Protein AF-A0A3N2RGH6-F1 (afdb_monomer)

Solvent-accessible surface area (backbone atoms only — not comparable to full-atom values): 6786 Å² total; per-residue (Å²): 109,69,54,63,48,15,45,55,36,43,48,50,52,52,48,44,52,53,51,33,76,73,41,100,57,93,56,58,49,67,70,57,70,97,76,68,89,64,55,53,65,46,66,46,46,57,82,50,58,70,82,48,48,88,82,37,53,67,92,71,44,61,46,57,47,46,60,46,34,40,31,31,51,35,53,52,60,85,69,50,74,49,99,62,62,47,52,23,62,60,55,49,53,60,34,46,79,71,74,44,80,67,77,43,75,49,71,38,30,40,31,38,73,69,76,135

Secondary structure (DSSP, 8-state):
-HHHHHHHHHHHHHHHHHHHHT-SS---EESS-S---SSSPEE--TT-STT--TTPPTTT-EE-TTEEEEE-SSB-TT-PBPSS---HHHHHHHHHTTT---SEE-SSEEEEE---

Organism: NCBI:txid51288

Foldseek 3Di:
DLQVLLVVLVVVQVVQVVVCVVDPDDGKHWQDDPDDPGSDFAWPDAPDQSQQDNDDDGPPDTHHSQKIKIFWAAADSVGDGDPDTDFQVVVQVVCVVVVRHFPDGDGGMTIDGRDD

Sequence (116 aa):
RQRQVGIRDGYFGKEVQRRGEESDGWFFDIWHPPQVDEAECWPVAPGEQWHGFNDADADHMFLDPVKVTILTPGMDEQGNMSEEGIPAALVAKFLDERGIVVEKTGPYNLLFLFSI

Radius of gyration: 14.55 Å; Cα contacts (8 Å, |Δi|>4): 194; chains: 1; bounding box: 39×27×39 Å

Nearest PDB structures (foldseek):
  5fkz-assembly1_E  TM=9.485E-01  e=1.268E-17  Escherichia coli K-12
  3n75-assembly1_A  TM=9.711E-01  e=1.037E-14  Escherichia coli K-12
  5fkx-assembly1_A  TM=9.464E-01  e=1.852E-14  Escherichia coli K-12
  6y3x-assembly1_A  TM=9.258E-01  e=4.170E-12  Francisella tularensis subsp. novicida
  2vyc-assembly1_A  TM=7.350E-01  e=6.929E-09  Escherichia coli BL21(DE3)

InterPro domains:
  IPR000310 Orn/Lys/Arg decarboxylase, major domain [PF01276] (14-116)
  IPR011193 Ornithine/lysine/arginine decarboxylase [PTHR45229] (24-116)
  IPR015422 Pyridoxal phosphate-dependent transferase, small domain [G3DSA:3.90.1150.10] (8-116)
  IPR015424 Pyridoxal phosphate-dependent transferase [SSF53383] (23-116)

Mean predicted aligned error: 5.69 Å

Structure (mmCIF, N/CA/C/O backbone):
data_AF-A0A3N2RGH6-F1
#
_entry.id   AF-A0A3N2RGH6-F1
#
loop_
_atom_site.group_PDB
_atom_site.id
_atom_site.type_symbol
_atom_site.label_atom_id
_atom_site.label_alt_id
_atom_site.label_comp_id
_atom_site.label_asym_id
_atom_site.label_entity_id
_atom_site.label_seq_id
_atom_site.pdbx_PDB_ins_code
_atom_site.Cartn_x
_atom_site.Cartn_y
_atom_site.Cartn_z
_atom_site.occupancy
_atom_site.B_iso_or_equiv
_atom_site.auth_seq_id
_atom_site.auth_comp_id
_atom_site.auth_asym_id
_atom_site.auth_atom_id
_atom_site.pdbx_PDB_model_num
ATOM 1 N N . ARG A 1 1 ? 10.051 0.546 -22.961 1.00 52.16 1 ARG A N 1
ATOM 2 C CA . ARG A 1 1 ? 8.777 -0.186 -22.754 1.00 52.16 1 ARG A CA 1
ATOM 3 C C . ARG A 1 1 ? 8.373 -0.162 -21.285 1.00 52.16 1 ARG A C 1
ATOM 5 O O . ARG A 1 1 ? 7.357 0.452 -21.020 1.00 52.16 1 ARG A O 1
ATOM 12 N N . GLN A 1 2 ? 9.197 -0.650 -20.347 1.00 49.50 2 GLN A N 1
ATOM 13 C CA . GLN A 1 2 ? 8.986 -0.425 -18.899 1.00 49.50 2 GLN A CA 1
ATOM 14 C C . GLN A 1 2 ? 8.843 1.062 -18.528 1.00 49.50 2 GLN A C 1
ATOM 16 O O . GLN A 1 2 ? 7.915 1.413 -17.817 1.00 49.50 2 GLN A O 1
ATOM 21 N N . ARG A 1 3 ? 9.643 1.955 -19.137 1.00 52.25 3 ARG A N 1
ATOM 22 C CA . ARG A 1 3 ? 9.492 3.415 -18.957 1.00 52.25 3 ARG A CA 1
ATOM 23 C C . ARG A 1 3 ? 8.084 3.959 -19.242 1.00 52.25 3 ARG A C 1
ATOM 25 O O . ARG A 1 3 ? 7.684 4.917 -18.612 1.00 52.25 3 ARG A O 1
ATOM 32 N N . GLN A 1 4 ? 7.330 3.394 -20.191 1.00 56.25 4 GLN A N 1
ATOM 33 C CA . GLN A 1 4 ? 5.999 3.922 -20.533 1.00 56.25 4 GLN A CA 1
ATOM 34 C C . GLN A 1 4 ? 4.916 3.445 -19.556 1.00 56.25 4 GLN A C 1
ATOM 36 O O . GLN A 1 4 ? 3.948 4.166 -19.335 1.00 56.25 4 GLN A O 1
ATOM 41 N N . VAL A 1 5 ? 5.093 2.252 -18.981 1.00 56.81 5 VAL A N 1
ATOM 42 C CA . VAL A 1 5 ? 4.221 1.703 -17.934 1.00 56.81 5 VAL A CA 1
ATOM 43 C C . VAL A 1 5 ? 4.489 2.448 -16.628 1.00 56.81 5 VAL A C 1
ATOM 45 O O . VAL A 1 5 ? 3.585 3.102 -16.131 1.00 56.81 5 VAL A O 1
ATOM 48 N N . GLY A 1 6 ? 5.757 2.567 -16.216 1.00 58.19 6 GLY A N 1
ATOM 49 C CA . GLY A 1 6 ? 6.108 3.297 -14.995 1.00 58.19 6 GLY A CA 1
ATOM 50 C C . GLY A 1 6 ? 5.728 4.785 -15.006 1.00 58.19 6 GLY A C 1
ATOM 51 O O . GLY A 1 6 ? 5.450 5.346 -13.954 1.00 58.19 6 GLY A O 1
ATOM 52 N N . ILE A 1 7 ? 5.635 5.432 -16.178 1.00 60.34 7 ILE A N 1
ATOM 53 C CA . ILE A 1 7 ? 5.076 6.793 -16.275 1.00 60.34 7 ILE A CA 1
ATOM 54 C C . ILE A 1 7 ? 3.578 6.783 -15.934 1.00 60.34 7 ILE A C 1
ATOM 56 O O . ILE A 1 7 ? 3.129 7.632 -15.172 1.00 60.34 7 ILE A O 1
ATOM 60 N N . ARG A 1 8 ? 2.798 5.833 -16.473 1.00 62.38 8 ARG A N 1
ATOM 61 C CA . ARG A 1 8 ? 1.358 5.699 -16.172 1.00 62.38 8 ARG A CA 1
ATOM 62 C C . ARG A 1 8 ? 1.116 5.376 -14.700 1.00 62.38 8 ARG A C 1
ATOM 64 O O . ARG A 1 8 ? 0.158 5.889 -14.133 1.00 62.38 8 ARG A O 1
ATOM 71 N N . ASP A 1 9 ? 2.003 4.600 -14.098 1.00 66.81 9 ASP A N 1
ATOM 72 C CA . ASP A 1 9 ? 1.900 4.205 -12.695 1.00 66.81 9 ASP A CA 1
ATOM 73 C C . ASP A 1 9 ? 2.278 5.359 -11.765 1.00 66.81 9 ASP A C 1
ATOM 75 O O . ASP A 1 9 ? 1.564 5.625 -10.804 1.00 66.81 9 ASP A O 1
ATOM 79 N N . GLY A 1 10 ? 3.317 6.132 -12.103 1.00 71.12 10 GLY A N 1
ATOM 80 C CA . GLY A 1 10 ? 3.620 7.390 -11.416 1.00 71.12 10 GLY A CA 1
ATOM 81 C C . GLY A 1 10 ? 2.462 8.392 -11.502 1.00 71.12 10 GLY A C 1
ATOM 82 O O . GLY A 1 10 ? 2.148 9.064 -10.520 1.00 71.12 10 GLY A O 1
ATOM 83 N N . TYR A 1 11 ? 1.765 8.454 -12.644 1.00 77.56 11 TYR A N 1
ATOM 84 C CA . TYR A 1 11 ? 0.525 9.229 -12.765 1.00 77.56 11 TYR A CA 1
ATOM 85 C C . TYR A 1 11 ? -0.602 8.679 -11.887 1.00 77.56 11 TYR A C 1
ATOM 87 O O . TYR A 1 11 ? -1.300 9.471 -11.262 1.00 77.56 11 TYR A O 1
ATOM 95 N N . PHE A 1 12 ? -0.789 7.357 -11.825 1.00 84.12 12 PHE A N 1
ATOM 96 C CA . PHE A 1 12 ? -1.792 6.739 -10.955 1.00 84.12 12 PHE A CA 1
ATOM 97 C C . PHE A 1 12 ? -1.501 7.031 -9.476 1.00 84.12 12 PHE A C 1
ATOM 99 O O . PHE A 1 12 ? -2.402 7.450 -8.756 1.00 84.12 12 PHE A O 1
ATOM 106 N N . GLY A 1 13 ? -0.230 6.911 -9.077 1.00 83.12 13 GLY A N 1
ATOM 107 C CA . GLY A 1 13 ? 0.321 7.342 -7.792 1.00 83.12 13 GLY A CA 1
ATOM 108 C C . GLY A 1 13 ? -0.137 8.743 -7.399 1.00 83.12 13 GLY A C 1
ATOM 109 O O . GLY A 1 13 ? -0.880 8.942 -6.437 1.00 83.12 13 GLY A O 1
ATOM 110 N N . LYS A 1 14 ? 0.252 9.715 -8.231 1.00 84.25 14 LYS A N 1
ATOM 111 C CA . LYS A 1 14 ? -0.071 11.135 -8.042 1.00 84.25 14 LYS A CA 1
ATOM 112 C C . LYS A 1 14 ? -1.574 11.410 -8.059 1.00 84.25 14 LYS A C 1
ATOM 114 O O . LYS A 1 14 ? -2.041 12.272 -7.323 1.00 84.25 14 LYS A O 1
ATOM 119 N N . GLU A 1 15 ? -2.343 10.703 -8.885 1.00 89.06 15 GLU A N 1
ATOM 120 C CA . GLU A 1 15 ? -3.794 10.889 -8.948 1.00 89.06 15 GLU A CA 1
ATOM 121 C C . GLU A 1 15 ? -4.488 10.389 -7.679 1.00 89.06 15 GLU A C 1
ATOM 123 O O . GLU A 1 15 ? -5.393 11.065 -7.198 1.00 89.06 15 GLU A O 1
ATOM 128 N N . VAL A 1 16 ? -4.071 9.255 -7.107 1.00 89.56 16 VAL A N 1
ATOM 129 C CA . VAL A 1 16 ? -4.630 8.777 -5.831 1.00 89.56 16 VAL A CA 1
ATOM 130 C C . VAL A 1 16 ? -4.308 9.751 -4.701 1.00 89.56 16 VAL A C 1
ATOM 132 O O . VAL A 1 16 ? -5.225 10.123 -3.972 1.00 89.56 16 VAL A O 1
ATOM 135 N N . GLN A 1 17 ? -3.069 10.247 -4.618 1.00 87.62 17 GLN A N 1
ATOM 136 C CA . GLN A 1 17 ? -2.692 11.272 -3.636 1.00 87.62 17 GLN A CA 1
ATOM 137 C C . GLN A 1 17 ? -3.525 12.551 -3.793 1.00 87.62 17 GLN A C 1
ATOM 139 O O . GLN A 1 17 ? -4.156 13.000 -2.839 1.00 87.62 17 GLN A O 1
ATOM 144 N N . ARG A 1 18 ? -3.621 13.092 -5.017 1.00 90.88 18 ARG A N 1
ATOM 145 C CA . ARG A 1 18 ? -4.424 14.290 -5.314 1.00 90.88 18 ARG A CA 1
ATOM 146 C C . ARG A 1 18 ? -5.892 14.104 -4.926 1.00 90.88 18 ARG A C 1
ATOM 148 O O . ARG A 1 18 ? -6.512 15.006 -4.375 1.00 90.88 18 ARG A O 1
ATOM 155 N N . ARG A 1 19 ? -6.470 12.934 -5.215 1.00 92.19 19 ARG A N 1
ATOM 156 C CA . ARG A 1 19 ? -7.855 12.606 -4.842 1.00 92.19 19 ARG A CA 1
ATOM 157 C C . ARG A 1 19 ? -8.029 12.480 -3.334 1.00 92.19 19 ARG A C 1
ATOM 159 O O . ARG A 1 19 ? -9.091 12.851 -2.843 1.00 92.19 19 ARG A O 1
ATOM 166 N N . GLY A 1 20 ? -7.017 11.985 -2.627 1.00 90.50 20 GLY A N 1
ATOM 167 C CA . GLY A 1 20 ? -6.987 11.969 -1.169 1.00 90.50 20 GLY A CA 1
ATOM 168 C C . GLY A 1 20 ? -7.040 13.376 -0.584 1.00 90.50 20 GLY A C 1
ATOM 169 O O . GLY A 1 20 ? -7.885 13.642 0.263 1.00 90.50 20 GLY A O 1
ATOM 170 N N . GLU A 1 21 ? -6.226 14.298 -1.102 1.00 90.56 21 GLU A N 1
ATOM 171 C CA . GLU A 1 21 ? -6.214 15.707 -0.674 1.00 90.56 21 GLU A CA 1
ATOM 172 C C . GLU A 1 21 ? -7.523 16.452 -0.988 1.00 90.56 21 GLU A C 1
ATOM 174 O O . GLU A 1 21 ? -7.921 17.354 -0.254 1.00 90.56 21 GLU A O 1
ATOM 179 N N . GLU A 1 22 ? -8.202 16.083 -2.0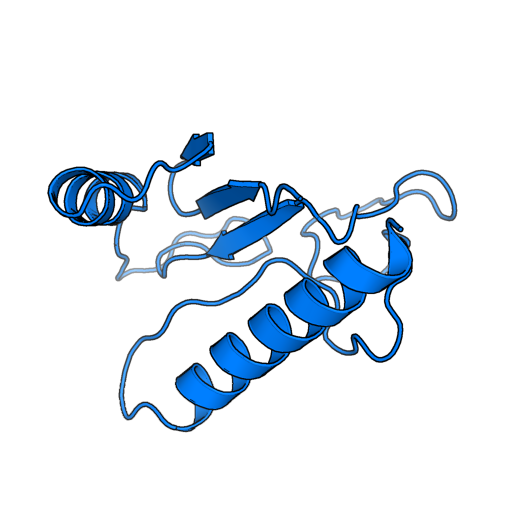77 1.00 94.12 22 GLU A N 1
ATOM 180 C CA . GLU A 1 22 ? -9.482 16.674 -2.494 1.00 94.12 22 GLU A CA 1
ATOM 181 C C . GLU A 1 22 ? -10.710 16.067 -1.800 1.00 94.12 22 GLU A C 1
ATOM 183 O O . GLU A 1 22 ? -11.823 16.564 -1.984 1.00 94.12 22 GLU A O 1
ATOM 188 N N . SER A 1 23 ? -10.543 14.977 -1.050 1.00 93.44 23 SER A N 1
ATOM 189 C CA . SER A 1 23 ? -11.649 14.281 -0.397 1.00 93.44 23 SER A CA 1
ATOM 190 C C . SER A 1 23 ? -11.855 14.790 1.029 1.00 93.44 23 SER A C 1
ATOM 192 O O . SER A 1 23 ? -10.933 14.809 1.833 1.00 93.44 23 SER A O 1
ATOM 194 N N . ASP A 1 24 ? -13.100 15.106 1.393 1.00 89.94 24 ASP A N 1
ATOM 195 C CA . ASP A 1 24 ? -13.471 15.551 2.750 1.00 89.94 24 ASP A CA 1
ATOM 196 C C . ASP A 1 24 ? -13.465 14.414 3.807 1.00 89.94 24 ASP A C 1
ATOM 198 O O . ASP A 1 24 ? -13.991 14.571 4.911 1.00 89.94 24 ASP A O 1
ATOM 202 N N . GLY A 1 25 ? -12.926 13.235 3.483 1.00 90.38 25 GLY A N 1
ATOM 203 C CA . GLY A 1 25 ? -12.993 12.036 4.319 1.00 90.38 25 GLY A CA 1
ATOM 204 C C . GLY A 1 25 ? -11.879 11.042 4.013 1.00 90.38 25 GLY A C 1
ATOM 205 O O . GLY A 1 25 ? -10.882 11.385 3.385 1.00 90.38 25 GLY A O 1
ATOM 206 N N . TRP A 1 26 ? -12.041 9.795 4.463 1.00 91.25 26 TRP A N 1
ATOM 207 C CA . TRP A 1 26 ? -11.043 8.761 4.197 1.00 91.25 26 TRP A CA 1
ATOM 208 C C . TRP A 1 26 ? -10.882 8.532 2.687 1.00 91.25 26 TRP A C 1
ATOM 210 O O . TRP A 1 26 ? -11.859 8.520 1.932 1.00 91.25 26 TRP A O 1
ATOM 220 N N . PHE A 1 27 ? -9.643 8.301 2.265 1.00 93.94 27 PHE A N 1
ATOM 221 C CA . PHE A 1 27 ? -9.319 7.889 0.908 1.00 93.94 27 PHE A CA 1
ATOM 222 C C . PHE A 1 27 ? -8.252 6.794 0.933 1.00 93.94 27 PHE A C 1
ATOM 224 O O . PHE A 1 27 ? -7.696 6.473 1.985 1.00 93.94 27 PHE A O 1
ATOM 231 N N . PHE A 1 28 ? -8.017 6.176 -0.218 1.00 94.19 28 PHE A N 1
ATOM 232 C CA . PHE A 1 28 ? -6.933 5.216 -0.378 1.00 94.19 28 PHE A CA 1
ATOM 233 C C . PHE A 1 28 ? -5.578 5.920 -0.364 1.00 94.19 28 PHE A C 1
ATOM 235 O O . PHE A 1 28 ? -5.468 7.050 -0.837 1.00 94.19 28 PHE A O 1
ATOM 242 N N . ASP A 1 29 ? -4.556 5.208 0.096 1.00 91.69 29 ASP A N 1
ATOM 243 C CA . ASP A 1 29 ? -3.163 5.639 -0.016 1.00 91.69 29 ASP A CA 1
ATOM 244 C C . ASP A 1 29 ? -2.376 4.666 -0.908 1.00 91.69 29 ASP A C 1
ATOM 246 O O . ASP A 1 29 ? -2.906 3.632 -1.334 1.00 91.69 29 ASP A O 1
ATOM 250 N N . ILE A 1 30 ? -1.124 4.977 -1.234 1.00 90.62 30 ILE A N 1
ATOM 251 C CA . ILE A 1 30 ? -0.259 4.120 -2.048 1.00 90.62 30 ILE A CA 1
ATOM 252 C C . ILE A 1 30 ? 1.060 3.878 -1.328 1.00 90.62 30 ILE A C 1
ATOM 254 O O . ILE A 1 30 ? 1.679 4.773 -0.769 1.00 90.62 30 ILE A O 1
ATOM 258 N N . TRP A 1 31 ? 1.531 2.638 -1.407 1.00 89.25 31 TRP A N 1
ATOM 259 C CA . TRP A 1 31 ? 2.840 2.260 -0.898 1.00 89.25 31 TRP A CA 1
ATOM 260 C C . TRP A 1 31 ? 3.938 2.624 -1.910 1.00 89.25 31 TRP A C 1
ATOM 262 O O . TRP A 1 31 ? 4.296 1.817 -2.773 1.00 89.25 31 TRP A O 1
ATOM 272 N N . HIS A 1 32 ? 4.419 3.866 -1.850 1.00 84.94 32 HIS A N 1
ATOM 273 C CA . HIS A 1 32 ? 5.483 4.392 -2.708 1.00 84.94 32 HIS A CA 1
ATOM 274 C C . HIS A 1 32 ? 6.248 5.542 -2.025 1.00 84.94 32 HIS A C 1
ATOM 276 O O . HIS A 1 32 ? 5.775 6.081 -1.025 1.00 84.94 32 HIS A O 1
ATOM 282 N N . PRO A 1 33 ? 7.408 5.963 -2.563 1.00 83.19 33 PRO A N 1
ATOM 283 C CA . PRO A 1 33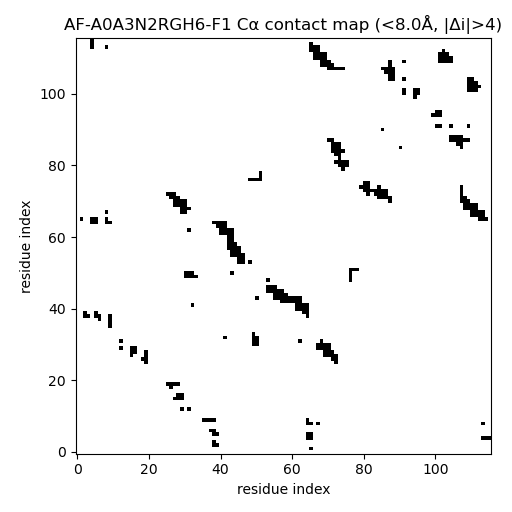 ? 8.128 7.114 -2.036 1.00 83.19 33 PRO A CA 1
ATOM 284 C C . PRO A 1 33 ? 7.326 8.411 -2.223 1.00 83.19 33 PRO A C 1
ATOM 286 O O . PRO A 1 33 ? 6.659 8.571 -3.247 1.00 83.19 33 PRO A O 1
ATOM 289 N N . PRO A 1 34 ? 7.459 9.403 -1.328 1.00 76.06 34 PRO A N 1
ATOM 290 C CA . PRO A 1 34 ? 6.687 10.648 -1.387 1.00 76.06 34 PRO A CA 1
ATOM 291 C C . PRO A 1 34 ? 6.938 11.489 -2.651 1.00 76.06 34 PRO A C 1
ATOM 293 O O . PRO A 1 34 ? 6.107 12.318 -3.013 1.00 76.06 34 PRO A O 1
ATOM 296 N N . GLN A 1 35 ? 8.066 11.292 -3.340 1.00 72.62 35 GLN A N 1
ATOM 297 C CA . GLN A 1 35 ? 8.412 11.991 -4.579 1.00 72.62 35 GLN A CA 1
ATOM 298 C C . GLN A 1 35 ? 8.690 10.978 -5.688 1.00 72.62 35 GLN A C 1
ATOM 300 O O . GLN A 1 35 ? 9.703 10.284 -5.681 1.00 72.62 35 GLN A O 1
ATOM 305 N N . VAL A 1 36 ? 7.777 10.907 -6.658 1.00 70.25 36 VAL A N 1
ATOM 306 C CA . VAL A 1 36 ? 7.894 10.041 -7.836 1.00 70.25 36 VAL A CA 1
ATOM 307 C C . VAL A 1 36 ? 7.916 10.909 -9.085 1.00 70.25 36 VAL A C 1
ATOM 309 O O . VAL A 1 36 ? 6.881 11.194 -9.688 1.00 70.25 36 VAL A O 1
ATOM 312 N N . ASP A 1 37 ? 9.098 11.388 -9.458 1.00 65.94 37 ASP A N 1
ATOM 313 C CA . ASP A 1 37 ? 9.257 12.265 -10.626 1.00 65.94 37 ASP A CA 1
ATOM 314 C C . ASP A 1 37 ? 9.690 11.517 -11.884 1.00 65.94 37 ASP A C 1
ATOM 316 O O . ASP A 1 37 ? 9.348 11.929 -12.994 1.00 65.94 37 ASP A O 1
ATOM 320 N N . GLU A 1 38 ? 10.344 10.367 -11.719 1.00 66.38 38 GLU A N 1
ATOM 321 C CA . GLU A 1 38 ? 10.782 9.522 -12.822 1.00 66.38 38 GLU A CA 1
ATOM 322 C C . GLU A 1 38 ? 10.292 8.080 -12.667 1.00 66.38 38 GLU A C 1
ATOM 324 O O . GLU A 1 38 ? 10.157 7.542 -11.566 1.00 66.38 38 GLU A O 1
ATOM 329 N N . ALA A 1 39 ? 10.015 7.454 -13.813 1.00 65.44 39 ALA A N 1
ATOM 330 C CA . ALA A 1 39 ? 9.640 6.050 -13.921 1.00 65.44 39 ALA A CA 1
ATOM 331 C C . ALA A 1 39 ? 10.883 5.158 -13.794 1.00 65.44 39 ALA A C 1
ATOM 333 O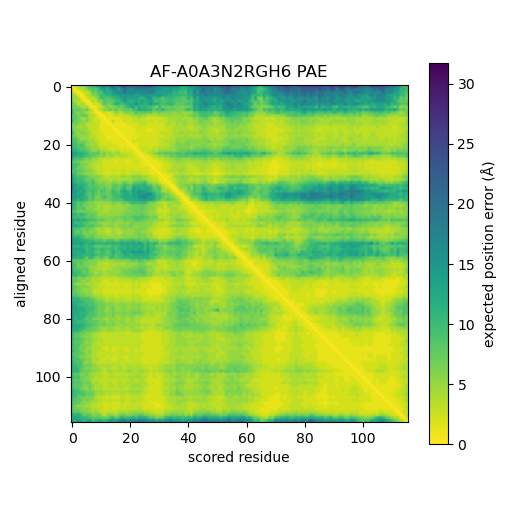 O . ALA A 1 39 ? 11.346 4.569 -14.779 1.00 65.44 39 ALA A O 1
ATOM 334 N N . GLU A 1 40 ? 11.428 5.106 -12.585 1.00 72.25 40 GLU A N 1
ATOM 335 C CA . GLU A 1 40 ? 12.582 4.296 -12.204 1.00 72.25 40 GLU A CA 1
ATOM 336 C C . GLU A 1 40 ? 12.203 3.320 -11.088 1.00 72.25 40 GLU A C 1
ATOM 338 O O . GLU A 1 40 ? 11.154 3.453 -10.460 1.00 72.25 40 GLU A O 1
ATOM 343 N N . CYS A 1 41 ? 13.037 2.304 -10.862 1.00 77.75 41 CYS A N 1
ATOM 344 C CA . CYS A 1 41 ? 12.862 1.454 -9.693 1.00 77.75 41 CYS A CA 1
ATOM 345 C C . CYS A 1 41 ? 13.366 2.215 -8.464 1.00 77.75 41 CYS A C 1
ATOM 347 O O . CYS A 1 41 ? 14.553 2.539 -8.399 1.00 77.75 41 CYS A O 1
ATOM 349 N N . TRP A 1 42 ? 12.489 2.500 -7.503 1.00 83.25 42 TRP A N 1
ATOM 350 C CA . TRP A 1 42 ? 12.851 3.332 -6.354 1.00 83.25 42 TRP A CA 1
ATOM 351 C C . TRP A 1 42 ? 13.610 2.517 -5.305 1.00 83.25 42 TRP A C 1
ATOM 353 O O . TRP A 1 42 ? 13.109 1.465 -4.895 1.00 83.25 42 TRP A O 1
ATOM 363 N N . PRO A 1 43 ? 14.807 2.950 -4.875 1.00 85.62 43 PRO A N 1
ATOM 364 C CA . PRO A 1 43 ? 15.557 2.242 -3.848 1.00 85.62 43 PRO A CA 1
ATOM 365 C C . PRO A 1 43 ? 14.819 2.313 -2.509 1.00 85.62 43 PRO A C 1
ATOM 367 O O . PRO A 1 43 ? 14.292 3.354 -2.131 1.00 85.62 43 PRO A O 1
ATOM 370 N N . VAL A 1 44 ? 14.807 1.201 -1.780 1.00 85.25 44 VAL A N 1
ATOM 371 C CA . VAL A 1 44 ? 14.344 1.151 -0.388 1.00 85.25 44 VAL A CA 1
ATOM 372 C C . VAL A 1 44 ? 15.517 1.590 0.486 1.00 85.25 44 VAL A C 1
ATOM 374 O O . VAL A 1 44 ? 16.372 0.776 0.839 1.00 85.25 44 VAL A O 1
ATOM 377 N N . ALA A 1 45 ? 15.625 2.895 0.732 1.00 85.50 45 ALA A N 1
ATOM 378 C CA . ALA A 1 45 ? 16.791 3.478 1.382 1.00 85.50 45 ALA A CA 1
ATOM 379 C C . ALA A 1 45 ? 16.706 3.403 2.922 1.00 85.50 45 ALA A C 1
ATOM 381 O O . ALA A 1 45 ? 15.650 3.663 3.497 1.00 85.50 45 ALA A O 1
ATOM 382 N N . PRO A 1 46 ? 17.822 3.129 3.625 1.00 86.44 46 PRO A N 1
ATOM 383 C CA . PRO A 1 46 ? 17.849 3.205 5.080 1.00 86.44 46 PRO A CA 1
ATOM 384 C C . PRO A 1 46 ? 17.425 4.593 5.579 1.00 86.44 46 PRO A C 1
ATOM 386 O O . PRO A 1 46 ? 17.941 5.614 5.124 1.00 86.44 46 PRO A O 1
ATOM 389 N N . GLY A 1 47 ? 16.526 4.621 6.563 1.00 83.50 47 GLY A N 1
ATOM 390 C CA . GLY A 1 47 ? 16.037 5.849 7.197 1.00 83.50 47 GLY A CA 1
ATOM 391 C C . GLY A 1 47 ? 14.746 6.414 6.598 1.00 83.50 47 GLY A C 1
ATOM 392 O O . GLY A 1 47 ? 14.129 7.276 7.228 1.00 83.50 47 GLY A O 1
ATOM 393 N N . GLU A 1 48 ? 14.292 5.914 5.450 1.00 84.75 48 GLU A N 1
ATOM 394 C CA . GLU A 1 48 ? 12.959 6.226 4.935 1.00 84.75 48 GLU A CA 1
ATOM 395 C C . GLU A 1 48 ? 11.884 5.406 5.6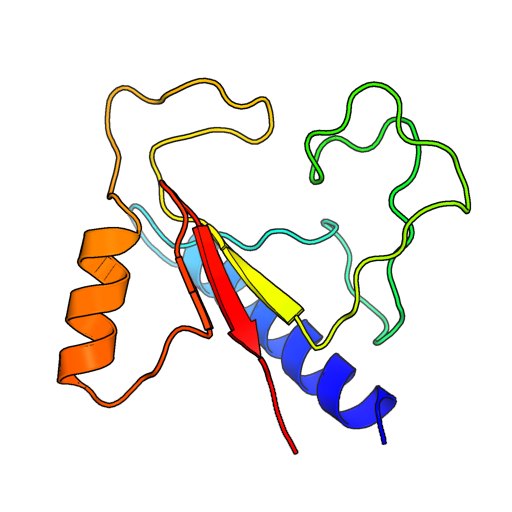69 1.00 84.75 48 GLU A C 1
ATOM 397 O O . GLU A 1 48 ? 12.118 4.279 6.098 1.00 84.75 48 GLU A O 1
ATOM 402 N N . GLN A 1 49 ? 10.703 5.997 5.882 1.00 84.81 49 GLN A N 1
ATOM 403 C CA . GLN A 1 49 ? 9.639 5.372 6.688 1.00 84.81 49 GLN A CA 1
ATOM 404 C C . GLN A 1 49 ? 8.508 4.776 5.844 1.00 84.81 49 GLN A C 1
ATOM 406 O O . GLN A 1 49 ? 7.903 3.796 6.270 1.00 84.81 49 GLN A O 1
ATOM 411 N N . TRP A 1 50 ? 8.303 5.278 4.620 1.00 85.31 50 TRP A N 1
ATOM 412 C CA . TRP A 1 50 ? 7.193 4.888 3.736 1.00 85.31 50 TRP A CA 1
ATOM 413 C C . TRP A 1 50 ? 7.126 3.374 3.472 1.00 85.31 50 TRP A C 1
ATOM 415 O O . TRP A 1 50 ? 6.058 2.807 3.247 1.00 85.31 50 TRP A O 1
ATOM 425 N N . HIS A 1 51 ? 8.276 2.693 3.505 1.00 86.56 51 HIS A N 1
ATOM 426 C CA . HIS A 1 51 ? 8.372 1.258 3.256 1.00 86.56 51 HIS A CA 1
ATOM 427 C C . HIS A 1 51 ? 8.220 0.386 4.518 1.00 86.56 51 HIS A C 1
ATOM 429 O O . HIS A 1 51 ? 8.107 -0.832 4.387 1.00 86.56 51 HIS A O 1
ATOM 435 N N . GLY A 1 52 ? 8.228 0.962 5.727 1.00 84.69 52 GLY A N 1
ATOM 436 C CA . GLY A 1 52 ? 8.015 0.235 6.988 1.00 84.69 52 GLY A CA 1
ATOM 437 C C . GLY A 1 52 ? 9.134 -0.736 7.400 1.00 84.69 52 GLY A C 1
ATOM 438 O O . GLY A 1 52 ? 8.914 -1.626 8.220 1.00 84.69 52 GLY A O 1
ATOM 439 N N . PHE A 1 53 ? 10.344 -0.597 6.842 1.00 85.88 53 PHE A N 1
ATOM 440 C CA . PHE A 1 53 ? 11.498 -1.441 7.191 1.00 85.88 53 PHE A CA 1
ATOM 441 C C . PHE A 1 53 ? 12.449 -0.661 8.101 1.00 85.88 53 PHE A C 1
ATOM 443 O O . PHE A 1 53 ? 12.975 0.368 7.689 1.00 85.88 53 PHE A O 1
ATOM 450 N N . ASN A 1 54 ? 12.702 -1.164 9.312 1.00 80.19 54 ASN A N 1
ATOM 451 C CA . ASN A 1 54 ? 13.552 -0.473 10.293 1.00 80.19 54 ASN A CA 1
ATOM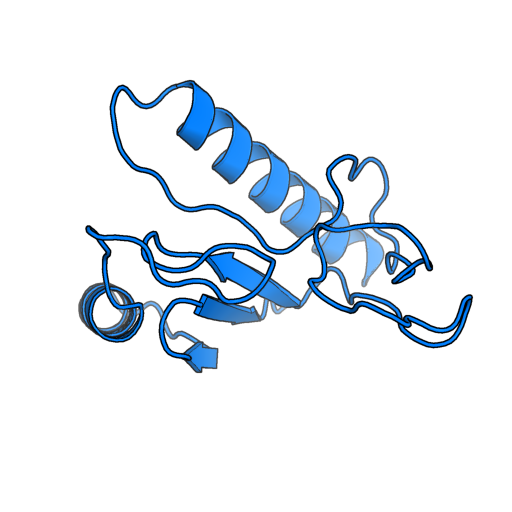 452 C C . ASN A 1 54 ? 15.038 -0.456 9.898 1.00 80.19 54 ASN A C 1
ATOM 454 O O . ASN A 1 54 ? 15.695 0.569 10.042 1.00 80.19 54 ASN A O 1
ATOM 458 N N . ASP A 1 55 ? 15.543 -1.572 9.367 1.00 82.62 55 ASP A N 1
ATOM 459 C CA . ASP A 1 55 ? 16.955 -1.767 9.018 1.00 82.62 55 ASP A CA 1
ATOM 460 C C . ASP A 1 55 ? 17.087 -2.151 7.535 1.00 82.62 55 ASP A C 1
ATOM 462 O O . ASP A 1 55 ? 17.540 -3.243 7.190 1.00 82.62 55 ASP A O 1
ATOM 466 N N . ALA A 1 56 ? 16.601 -1.289 6.637 1.00 82.31 56 ALA A N 1
ATOM 467 C CA . ALA A 1 56 ? 16.764 -1.503 5.201 1.00 82.31 56 ALA A CA 1
ATOM 468 C C . ALA A 1 56 ? 18.235 -1.331 4.789 1.00 82.31 56 ALA A C 1
ATOM 470 O O . ALA A 1 56 ? 18.849 -0.306 5.084 1.00 82.31 56 ALA A O 1
ATOM 471 N N . ASP A 1 57 ? 18.788 -2.310 4.073 1.00 83.25 57 ASP A N 1
ATOM 472 C CA . ASP A 1 57 ? 20.114 -2.192 3.466 1.00 83.25 57 ASP A CA 1
ATOM 473 C C . ASP A 1 57 ? 20.057 -1.300 2.217 1.00 83.25 57 ASP A C 1
ATOM 475 O O . ASP A 1 57 ? 19.232 -1.501 1.320 1.00 83.25 57 ASP A O 1
ATOM 479 N N . ALA A 1 58 ? 20.980 -0.339 2.130 1.00 83.81 58 ALA A N 1
ATOM 480 C CA . ALA A 1 58 ? 21.129 0.501 0.945 1.00 83.81 58 ALA A CA 1
ATOM 481 C C . ALA A 1 58 ? 21.487 -0.340 -0.291 1.00 83.81 58 ALA A C 1
ATOM 483 O O . ALA A 1 58 ? 22.230 -1.319 -0.195 1.00 83.81 58 ALA A O 1
ATOM 484 N N . ASP A 1 59 ? 20.964 0.056 -1.454 1.00 80.12 59 ASP A N 1
ATOM 485 C CA . ASP A 1 59 ? 21.186 -0.599 -2.752 1.00 80.12 59 ASP A CA 1
ATOM 486 C C . ASP A 1 59 ? 20.825 -2.099 -2.797 1.00 80.12 59 ASP A C 1
ATOM 488 O O . ASP A 1 59 ? 21.253 -2.824 -3.699 1.00 80.12 59 ASP A O 1
ATOM 492 N N . HIS A 1 60 ? 20.022 -2.585 -1.843 1.00 83.31 60 HIS A N 1
ATOM 493 C CA . HIS A 1 60 ? 19.641 -3.995 -1.765 1.00 83.31 60 HIS A CA 1
ATOM 494 C C . HIS A 1 60 ? 18.279 -4.287 -2.398 1.00 83.31 60 HIS A C 1
ATOM 496 O O . HIS A 1 60 ? 18.115 -5.273 -3.120 1.00 83.31 60 HIS A O 1
ATOM 502 N N . MET A 1 61 ? 17.292 -3.431 -2.130 1.00 86.69 61 MET A N 1
ATOM 503 C CA . MET A 1 61 ? 15.912 -3.607 -2.576 1.00 86.69 61 MET A CA 1
ATOM 504 C C . MET A 1 61 ? 15.442 -2.402 -3.377 1.00 86.69 61 MET A C 1
ATOM 506 O O . MET A 1 61 ? 15.741 -1.258 -3.045 1.00 86.69 61 MET A O 1
ATOM 510 N N . PHE A 1 62 ? 14.660 -2.682 -4.417 1.00 86.06 62 PHE A N 1
ATOM 511 C CA . PHE A 1 62 ? 14.066 -1.669 -5.275 1.00 86.06 62 PHE A CA 1
ATOM 512 C C . PHE A 1 62 ? 12.584 -1.972 -5.480 1.00 86.06 62 PHE A C 1
ATOM 514 O O . PHE A 1 62 ? 12.205 -3.123 -5.722 1.00 86.06 62 PHE A O 1
ATOM 521 N N . LEU A 1 63 ? 11.755 -0.937 -5.408 1.00 83.75 63 LEU A N 1
ATOM 522 C CA . LEU A 1 63 ? 10.344 -1.012 -5.744 1.00 83.75 63 LEU A CA 1
ATOM 523 C C . LEU A 1 63 ? 10.174 -0.946 -7.262 1.00 83.75 63 LEU A C 1
ATOM 525 O O . LEU A 1 63 ? 10.642 -0.017 -7.914 1.00 83.75 63 LEU A O 1
ATOM 529 N N . ASP A 1 64 ? 9.506 -1.952 -7.819 1.00 83.00 64 ASP A N 1
ATOM 530 C CA . ASP A 1 64 ? 9.177 -2.009 -9.242 1.00 83.00 64 ASP A CA 1
ATOM 531 C C . ASP A 1 64 ? 7.958 -1.115 -9.532 1.00 83.00 64 ASP A C 1
ATOM 533 O O . ASP A 1 64 ? 6.894 -1.363 -8.954 1.00 83.00 64 ASP A O 1
ATOM 537 N N . PRO A 1 65 ? 8.064 -0.121 -10.434 1.00 77.38 65 PRO A N 1
ATOM 538 C CA . PRO A 1 65 ? 6.982 0.821 -10.702 1.00 77.38 65 PRO A CA 1
ATOM 539 C C . PRO A 1 65 ? 5.696 0.169 -11.228 1.00 77.38 65 PRO A C 1
ATOM 541 O O . PRO A 1 65 ? 4.626 0.729 -11.020 1.00 77.38 65 PRO A O 1
ATOM 544 N N . VAL A 1 66 ? 5.759 -1.024 -11.838 1.00 82.56 66 VAL A N 1
ATOM 545 C CA . VAL A 1 66 ? 4.561 -1.694 -12.398 1.00 82.56 66 VAL A CA 1
ATOM 546 C C . VAL A 1 66 ? 3.700 -2.409 -11.350 1.00 82.56 66 VAL A C 1
ATOM 548 O O . VAL A 1 66 ? 2.617 -2.916 -11.664 1.00 82.56 66 VAL A O 1
ATOM 551 N N . LYS A 1 67 ? 4.197 -2.500 -10.110 1.00 86.50 67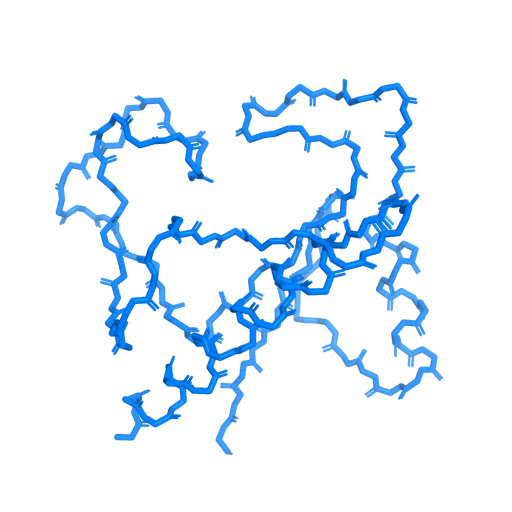 LYS A N 1
ATOM 552 C CA . LYS A 1 67 ? 3.560 -3.186 -8.981 1.00 86.50 67 LYS A CA 1
ATOM 553 C C . LYS A 1 67 ? 2.980 -2.160 -8.020 1.00 86.50 67 LYS A C 1
ATOM 555 O O . LYS A 1 67 ? 3.572 -1.846 -6.989 1.00 86.50 67 LYS A O 1
ATOM 560 N N . VAL A 1 68 ? 1.798 -1.658 -8.350 1.00 89.88 68 VAL A N 1
ATOM 561 C CA . VAL A 1 68 ? 1.128 -0.653 -7.525 1.00 89.88 68 VAL A CA 1
ATOM 562 C C . VAL A 1 68 ? 0.430 -1.334 -6.358 1.00 89.88 68 VAL A C 1
ATOM 564 O O . VAL A 1 68 ? -0.437 -2.188 -6.549 1.00 89.88 68 VAL A O 1
ATOM 567 N N . THR A 1 69 ? 0.790 -0.931 -5.143 1.00 93.00 69 THR A N 1
ATOM 568 C CA . THR A 1 69 ? 0.131 -1.390 -3.919 1.00 93.00 69 THR A CA 1
ATOM 569 C C . THR A 1 69 ? -0.695 -0.252 -3.334 1.00 93.00 69 THR A C 1
ATOM 571 O O . THR A 1 69 ? -0.146 0.774 -2.946 1.00 93.00 69 THR A O 1
ATOM 574 N N . ILE A 1 70 ? -2.010 -0.445 -3.279 1.00 93.56 70 ILE A N 1
ATOM 575 C CA . ILE A 1 70 ? -2.966 0.479 -2.667 1.00 93.56 70 ILE A CA 1
ATOM 576 C C . ILE A 1 70 ? -3.173 0.078 -1.208 1.00 93.56 70 ILE A C 1
ATOM 578 O O . ILE A 1 70 ? -3.314 -1.110 -0.908 1.00 93.56 70 ILE A O 1
ATOM 582 N N . LEU A 1 71 ? -3.218 1.063 -0.321 1.00 94.50 71 LEU A N 1
ATOM 583 C CA . LEU A 1 71 ? -3.437 0.913 1.109 1.00 94.50 71 LEU A CA 1
ATOM 584 C C . LEU A 1 71 ? -4.849 1.370 1.482 1.00 94.50 71 LEU A C 1
ATOM 586 O O . LEU A 1 71 ? -5.362 2.378 0.990 1.00 94.50 71 LEU A O 1
ATOM 590 N N . THR A 1 72 ? -5.486 0.600 2.354 1.00 95.62 72 THR A N 1
ATOM 591 C CA . THR A 1 72 ? -6.783 0.919 2.956 1.00 95.62 72 THR A CA 1
ATOM 592 C C . THR A 1 72 ? -6.580 1.344 4.409 1.00 95.62 72 THR A C 1
ATOM 594 O O . THR A 1 72 ? -5.682 0.803 5.056 1.00 95.62 72 THR A O 1
ATOM 597 N N . PRO A 1 73 ? -7.413 2.239 4.966 1.00 94.81 73 PRO A N 1
ATOM 598 C CA . PRO A 1 73 ? -7.269 2.668 6.355 1.00 94.81 73 PRO A CA 1
ATOM 599 C C . PRO A 1 73 ? -7.391 1.483 7.322 1.00 94.81 73 PRO A C 1
ATOM 601 O O . PRO A 1 73 ? -8.173 0.562 7.076 1.00 94.81 73 PRO A O 1
ATOM 604 N N . GLY A 1 74 ? -6.658 1.527 8.435 1.00 93.06 74 GLY A N 1
ATOM 605 C CA . GLY A 1 74 ? -6.728 0.524 9.504 1.00 93.06 74 GLY A CA 1
ATOM 606 C C . GLY A 1 74 ? -5.378 0.040 10.030 1.00 93.06 74 GLY A C 1
ATOM 607 O O . GLY A 1 74 ? -5.341 -0.628 11.065 1.00 93.06 74 GLY A O 1
ATOM 608 N N . MET A 1 75 ? -4.282 0.386 9.353 1.00 91.50 75 MET A N 1
ATOM 609 C CA . MET A 1 75 ? -2.920 0.112 9.804 1.00 91.50 75 MET A CA 1
ATOM 610 C C . MET A 1 75 ? -1.969 1.204 9.303 1.00 91.50 75 MET A C 1
ATOM 612 O O . MET A 1 75 ? -2.096 1.630 8.156 1.00 91.50 75 MET A O 1
ATOM 616 N N . ASP A 1 76 ? -1.041 1.649 10.150 1.00 84.06 76 ASP A N 1
ATOM 617 C CA . ASP A 1 76 ? 0.008 2.599 9.762 1.00 84.06 76 ASP A CA 1
ATOM 618 C C . ASP A 1 76 ? 1.232 1.905 9.129 1.00 84.06 76 ASP A C 1
ATOM 620 O O . ASP A 1 76 ? 1.326 0.675 9.070 1.00 84.06 76 ASP A O 1
ATOM 624 N N . GLU A 1 77 ? 2.188 2.704 8.647 1.00 79.50 77 GLU A N 1
ATOM 625 C CA . GLU A 1 77 ? 3.428 2.231 8.011 1.00 79.50 77 GLU A CA 1
ATOM 626 C C . GLU A 1 77 ? 4.321 1.413 8.960 1.00 79.50 77 GLU A C 1
ATOM 628 O O . GLU A 1 77 ? 5.127 0.601 8.506 1.00 79.50 77 GLU A O 1
ATOM 633 N N . GLN A 1 78 ? 4.176 1.597 10.278 1.00 80.38 78 GLN A N 1
ATOM 634 C CA . GLN A 1 78 ? 4.908 0.846 11.300 1.00 80.38 78 GLN A CA 1
ATOM 635 C C . GLN A 1 78 ? 4.176 -0.439 11.729 1.00 80.38 78 GLN A C 1
ATOM 637 O O . GLN A 1 78 ? 4.696 -1.207 12.542 1.00 80.38 78 GLN A O 1
ATOM 642 N N . GLY A 1 79 ? 2.990 -0.702 11.175 1.00 83.81 79 GLY A N 1
ATOM 643 C CA . GLY A 1 79 ? 2.179 -1.876 11.481 1.00 83.81 79 GLY A CA 1
ATOM 644 C C . GLY A 1 79 ? 1.297 -1.733 12.723 1.00 83.81 79 GLY A C 1
ATOM 645 O O . GLY A 1 79 ? 0.761 -2.739 13.195 1.00 83.81 79 GLY A O 1
ATOM 646 N N . ASN A 1 80 ? 1.121 -0.527 13.271 1.00 88.62 80 ASN A N 1
ATOM 647 C CA . ASN A 1 80 ? 0.169 -0.306 14.355 1.00 88.62 80 ASN A CA 1
ATOM 648 C C . ASN A 1 80 ? -1.255 -0.228 13.802 1.00 88.62 80 ASN A C 1
ATOM 650 O O . ASN A 1 80 ? -1.515 0.362 12.755 1.00 88.62 80 ASN A O 1
ATOM 654 N N . MET A 1 81 ? -2.196 -0.816 14.536 1.00 92.38 81 MET A N 1
ATOM 655 C CA . MET A 1 81 ? -3.606 -0.849 14.158 1.00 92.38 81 MET A CA 1
ATOM 656 C C . MET A 1 81 ? -4.307 0.453 14.546 1.00 92.38 81 MET A C 1
ATOM 658 O O . MET A 1 81 ? -4.150 0.935 15.668 1.00 92.38 81 MET A O 1
ATOM 662 N N . SER A 1 82 ? -5.131 0.981 13.645 1.00 92.06 82 SER A N 1
ATOM 663 C CA . SER A 1 82 ? -6.019 2.112 13.932 1.00 92.06 82 SER A CA 1
ATOM 664 C C . SER A 1 82 ? -7.319 1.645 14.607 1.00 92.06 82 SER A C 1
ATOM 666 O O . SER A 1 82 ? -7.706 0.482 14.481 1.00 92.06 82 SER A O 1
ATOM 668 N N . GLU A 1 83 ? -8.013 2.545 15.315 1.00 92.12 83 GLU A N 1
ATOM 669 C CA . GLU A 1 83 ? -9.327 2.243 15.919 1.00 92.12 83 GLU A CA 1
ATOM 670 C C . GLU A 1 83 ? -10.411 1.990 14.860 1.00 92.12 83 GLU A C 1
ATOM 672 O O . GLU A 1 83 ? -11.277 1.133 15.039 1.00 92.12 83 GLU A O 1
ATOM 677 N N . GLU A 1 84 ? -10.331 2.709 13.739 1.00 92.31 84 GLU A N 1
ATOM 678 C CA . GLU A 1 84 ? -11.199 2.544 12.577 1.00 92.31 84 GLU A CA 1
ATOM 679 C C . GLU A 1 84 ? -10.393 2.057 11.372 1.00 92.31 84 GLU A C 1
ATOM 681 O O . GLU A 1 84 ? -9.250 2.463 11.158 1.00 92.31 84 GLU A O 1
ATOM 686 N N . GLY A 1 85 ? -10.997 1.194 10.557 1.00 94.12 85 GLY A N 1
ATOM 687 C CA . GLY A 1 85 ? -10.346 0.658 9.372 1.00 94.12 85 GLY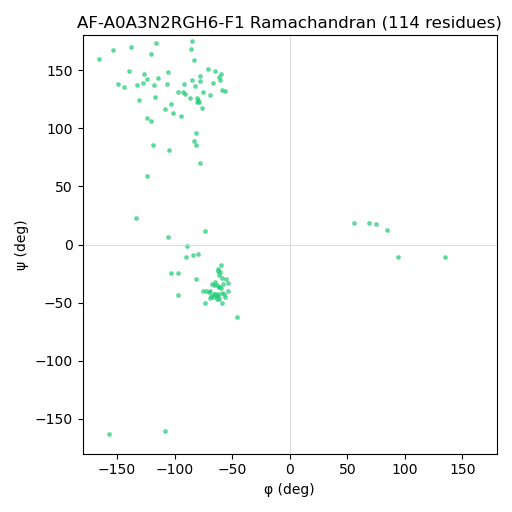 A CA 1
ATOM 688 C C . GLY A 1 85 ? -11.313 -0.029 8.421 1.00 94.12 85 GLY A C 1
ATOM 689 O O . GLY A 1 85 ? -12.414 -0.439 8.793 1.00 94.12 85 GLY A O 1
ATOM 690 N N . ILE A 1 86 ? -10.882 -0.165 7.172 1.00 96.12 86 ILE A N 1
ATOM 691 C CA . ILE A 1 86 ? -11.620 -0.833 6.104 1.00 96.12 86 ILE A CA 1
ATOM 692 C C . ILE A 1 86 ? -10.752 -1.988 5.613 1.00 96.12 86 ILE A C 1
ATOM 694 O O . ILE A 1 86 ? -9.769 -1.746 4.919 1.00 96.12 86 ILE A O 1
ATOM 698 N N . PRO A 1 87 ? -11.092 -3.247 5.938 1.00 96.19 87 PRO A N 1
ATOM 699 C CA . PRO A 1 87 ? -10.310 -4.390 5.491 1.00 96.19 87 PRO A CA 1
ATOM 700 C C . PRO A 1 87 ? -10.231 -4.460 3.965 1.00 96.19 87 PRO A C 1
ATOM 702 O O . PRO A 1 87 ? -11.257 -4.419 3.276 1.00 96.19 87 PRO A O 1
ATOM 705 N N . ALA A 1 88 ? -9.029 -4.670 3.434 1.00 96.62 88 ALA A N 1
ATOM 706 C CA . ALA A 1 88 ? -8.799 -4.756 1.993 1.00 96.62 88 ALA A CA 1
ATOM 707 C C . ALA A 1 88 ? -9.609 -5.887 1.335 1.00 96.62 88 ALA A C 1
ATOM 709 O O . ALA A 1 88 ? -10.040 -5.751 0.194 1.00 96.62 88 ALA A O 1
ATOM 710 N N . ALA A 1 89 ? -9.924 -6.960 2.068 1.00 96.19 89 ALA A N 1
ATOM 711 C CA . ALA A 1 89 ? -10.797 -8.035 1.591 1.00 96.19 89 ALA A CA 1
ATOM 712 C C . ALA A 1 89 ? -12.205 -7.551 1.185 1.00 96.19 89 ALA A C 1
ATOM 714 O O . ALA A 1 89 ? -12.789 -8.078 0.236 1.00 96.19 89 ALA A O 1
ATOM 715 N N . LEU A 1 90 ? -12.750 -6.538 1.871 1.00 96.75 90 LEU A N 1
ATOM 716 C CA . LEU A 1 90 ? -14.048 -5.957 1.522 1.00 96.75 90 LEU A CA 1
ATOM 717 C C . LEU A 1 90 ? -13.963 -5.203 0.191 1.00 96.75 90 LEU A C 1
ATOM 719 O O . LEU A 1 90 ? -14.819 -5.368 -0.678 1.00 96.75 90 LEU A O 1
ATOM 723 N N . VAL A 1 91 ? -12.902 -4.414 0.024 1.00 96.69 91 VAL A N 1
ATOM 724 C CA . VAL A 1 91 ? -12.642 -3.649 -1.199 1.00 96.69 91 VAL A CA 1
ATOM 725 C C . VAL A 1 91 ? -12.360 -4.588 -2.372 1.00 96.69 91 VAL A C 1
ATOM 727 O O . VAL A 1 91 ? -12.928 -4.404 -3.443 1.00 96.69 91 VAL A O 1
ATOM 730 N N . ALA A 1 92 ? -11.567 -5.642 -2.167 1.00 97.00 92 ALA A N 1
ATOM 731 C CA . ALA A 1 92 ? -11.295 -6.655 -3.183 1.00 97.00 92 ALA A CA 1
ATOM 732 C C . ALA A 1 92 ? -12.590 -7.291 -3.706 1.00 97.00 92 ALA A C 1
ATOM 734 O O . ALA A 1 92 ? -12.788 -7.377 -4.914 1.00 97.00 92 ALA A O 1
ATOM 735 N N . LYS A 1 93 ? -13.517 -7.653 -2.809 1.00 97.00 93 LYS A N 1
ATOM 736 C CA . LYS A 1 93 ? -14.828 -8.183 -3.203 1.00 97.00 93 LYS A CA 1
ATOM 737 C C . LYS A 1 93 ? -15.652 -7.165 -4.000 1.00 97.00 93 LYS A C 1
ATOM 739 O O . LYS A 1 93 ? -16.259 -7.516 -5.005 1.00 97.00 93 LYS A O 1
ATOM 744 N N . PHE A 1 94 ? -15.662 -5.902 -3.574 1.00 97.44 94 PHE A N 1
ATOM 745 C CA . PHE A 1 94 ? -16.361 -4.830 -4.288 1.00 97.44 94 PHE A CA 1
ATOM 746 C C . PHE A 1 94 ? -15.818 -4.609 -5.712 1.00 97.44 94 PHE A C 1
ATOM 748 O O . PHE A 1 94 ? -16.583 -4.297 -6.632 1.00 97.44 94 PHE A O 1
ATOM 755 N N . LEU A 1 95 ? -14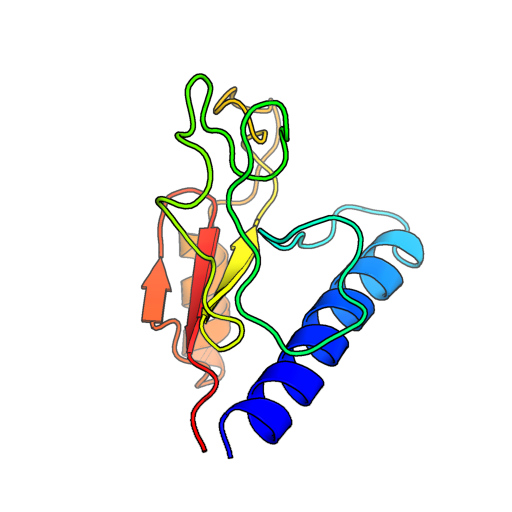.505 -4.751 -5.894 1.00 96.69 95 LEU A N 1
ATOM 756 C CA . LEU A 1 95 ? -13.834 -4.641 -7.189 1.00 96.69 95 LEU A CA 1
ATOM 757 C C . LEU A 1 95 ? -14.107 -5.857 -8.083 1.00 96.69 95 LEU A C 1
ATOM 759 O O . LEU A 1 95 ? -14.393 -5.681 -9.269 1.00 96.69 95 LEU A O 1
ATOM 763 N N . ASP A 1 96 ? -14.111 -7.060 -7.508 1.00 96.50 96 ASP A N 1
ATOM 764 C CA . ASP A 1 96 ? -14.421 -8.310 -8.211 1.00 96.50 96 ASP A CA 1
ATOM 765 C C . ASP A 1 96 ? -15.830 -8.283 -8.828 1.00 96.50 96 ASP A C 1
ATOM 767 O O . ASP A 1 96 ? -16.007 -8.589 -10.007 1.00 96.50 96 ASP A O 1
ATOM 771 N N . GLU A 1 97 ? -16.821 -7.755 -8.098 1.00 96.88 97 GLU A N 1
ATOM 772 C CA . GLU A 1 97 ? -18.188 -7.542 -8.609 1.00 96.88 97 GLU A CA 1
ATOM 773 C C . GLU A 1 97 ? -18.255 -6.609 -9.838 1.00 96.88 97 GLU A C 1
ATOM 775 O O . GLU A 1 97 ? -19.253 -6.598 -10.560 1.00 96.88 97 GLU A O 1
ATOM 780 N N . ARG A 1 98 ? -17.201 -5.824 -10.095 1.00 97.00 98 ARG A N 1
ATOM 781 C CA . ARG A 1 98 ? -17.065 -4.909 -11.244 1.00 97.00 98 ARG A CA 1
ATOM 782 C C . ARG A 1 98 ? -16.094 -5.425 -12.307 1.00 97.00 98 ARG A C 1
ATOM 784 O O . ARG A 1 98 ? -15.808 -4.704 -13.261 1.00 97.00 98 ARG A O 1
ATOM 791 N N . GLY A 1 99 ? -15.599 -6.654 -12.163 1.00 95.75 99 GLY A N 1
ATOM 792 C CA . GLY A 1 99 ? -14.640 -7.264 -13.082 1.00 95.75 99 GLY A CA 1
ATOM 793 C C . GLY A 1 99 ? -13.216 -6.721 -12.947 1.00 95.75 99 GLY A C 1
ATOM 794 O O . GLY A 1 99 ? -12.414 -6.894 -13.863 1.00 95.75 9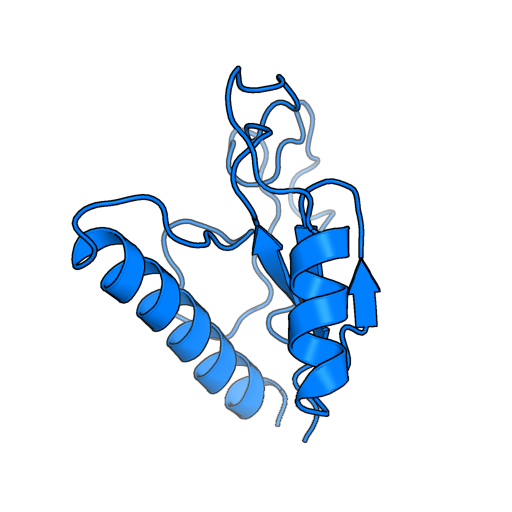9 GLY A O 1
ATOM 795 N N . ILE A 1 100 ? -12.894 -6.055 -11.833 1.00 95.50 100 ILE A N 1
ATOM 796 C CA . ILE A 1 100 ? -11.538 -5.594 -11.530 1.00 95.50 100 ILE A CA 1
ATOM 797 C C . ILE A 1 100 ? -10.863 -6.651 -10.658 1.00 95.50 100 ILE A C 1
ATOM 799 O O . ILE A 1 100 ? -11.219 -6.835 -9.495 1.00 95.50 100 ILE A O 1
ATOM 803 N N . VAL A 1 101 ? -9.872 -7.334 -11.228 1.00 93.94 101 VAL A N 1
ATOM 804 C CA . VAL A 1 101 ? -9.122 -8.392 -10.544 1.00 93.94 101 VAL A CA 1
ATOM 805 C C . VAL A 1 101 ? -7.964 -7.782 -9.759 1.00 93.94 101 VAL A C 1
ATOM 807 O O . VAL A 1 101 ? -7.139 -7.056 -10.313 1.00 93.94 101 VAL A O 1
ATOM 810 N N . VAL A 1 102 ? -7.897 -8.101 -8.468 1.00 95.38 102 VAL A N 1
ATOM 811 C CA . VAL A 1 102 ? -6.767 -7.770 -7.592 1.00 95.38 102 VAL A CA 1
ATOM 812 C C . VAL A 1 102 ? -5.777 -8.932 -7.622 1.00 95.38 102 VAL A C 1
ATOM 814 O O . VAL A 1 102 ? -6.171 -10.074 -7.393 1.00 95.38 102 VAL A O 1
ATOM 817 N N . GLU A 1 103 ? -4.494 -8.656 -7.858 1.00 95.69 103 GLU A N 1
ATOM 818 C CA . GLU A 1 103 ? -3.461 -9.700 -7.947 1.00 95.69 103 GLU A CA 1
ATOM 819 C C . GLU A 1 103 ? -3.205 -10.355 -6.584 1.00 95.69 103 GLU A C 1
ATOM 821 O O . GLU A 1 103 ? -3.123 -11.576 -6.453 1.00 95.69 103 GLU A O 1
ATOM 826 N N . LYS A 1 104 ? -3.064 -9.532 -5.540 1.00 96.12 104 LYS A N 1
ATOM 827 C CA . LYS A 1 104 ? -2.828 -9.994 -4.171 1.00 96.12 104 LYS A CA 1
ATOM 828 C C . LYS A 1 104 ? -3.539 -9.091 -3.179 1.00 96.12 104 LYS A C 1
ATOM 830 O O . LYS A 1 104 ? -3.450 -7.873 -3.271 1.00 96.12 104 LYS A O 1
ATOM 835 N N . THR A 1 105 ? -4.204 -9.699 -2.204 1.00 96.75 105 THR A N 1
ATOM 836 C CA . THR A 1 105 ? -4.888 -8.996 -1.111 1.00 96.75 105 THR A CA 1
ATOM 837 C C . THR A 1 105 ? -4.240 -9.387 0.212 1.00 96.75 105 THR A C 1
ATOM 839 O O . THR A 1 105 ? -4.095 -10.578 0.492 1.00 96.75 105 THR A O 1
ATOM 842 N N . GLY A 1 106 ? -3.828 -8.408 1.014 1.00 94.62 106 GLY A N 1
ATOM 843 C CA . GLY A 1 106 ? -3.474 -8.609 2.421 1.00 94.62 106 GLY A CA 1
ATOM 844 C C . GLY A 1 106 ? -4.524 -7.995 3.355 1.00 94.62 106 GLY A C 1
ATOM 845 O O . GLY A 1 106 ? -5.659 -7.783 2.930 1.00 94.62 106 GLY A O 1
ATOM 846 N N . PRO A 1 107 ? -4.196 -7.735 4.635 1.00 93.56 107 PRO A N 1
ATOM 847 C CA . PRO A 1 107 ? -5.161 -7.199 5.600 1.00 93.56 107 PRO A CA 1
ATOM 848 C C . PRO A 1 107 ? -5.673 -5.799 5.232 1.00 93.56 107 PRO A C 1
ATOM 850 O O . PRO A 1 107 ? -6.883 -5.572 5.226 1.00 93.56 107 PRO A O 1
ATOM 853 N N . TYR A 1 108 ? -4.751 -4.900 4.869 1.00 95.69 108 TYR A N 1
ATOM 854 C CA . TYR A 1 108 ? -5.030 -3.497 4.536 1.00 95.69 108 TYR A CA 1
ATOM 855 C C . TYR A 1 108 ? -4.325 -3.027 3.256 1.00 95.69 108 TYR A C 1
ATOM 857 O O . TYR A 1 108 ? -4.084 -1.839 3.063 1.00 95.69 108 TYR A O 1
ATOM 865 N N . ASN A 1 109 ? -3.966 -3.961 2.373 1.00 94.94 109 ASN A N 1
ATOM 866 C CA . ASN A 1 109 ? -3.311 -3.650 1.110 1.00 94.94 109 ASN A CA 1
ATOM 867 C C . ASN A 1 109 ? -3.825 -4.501 -0.058 1.00 94.94 109 ASN A C 1
ATOM 869 O O . ASN A 1 109 ? -4.208 -5.663 0.102 1.00 94.94 109 ASN A O 1
ATOM 873 N N . LEU A 1 110 ? -3.797 -3.904 -1.248 1.00 96.12 110 LEU A N 1
ATOM 874 C CA . LEU A 1 110 ? -4.231 -4.481 -2.518 1.00 96.12 110 LEU A CA 1
ATOM 875 C C . LEU A 1 110 ? -3.140 -4.256 -3.564 1.00 96.12 110 LEU A C 1
ATOM 877 O O . LEU A 1 110 ? -2.747 -3.119 -3.808 1.00 96.12 110 LEU A O 1
ATOM 881 N N . LEU A 1 111 ? -2.668 -5.325 -4.195 1.00 94.69 111 LEU A N 1
ATOM 882 C CA . LEU A 1 111 ? -1.682 -5.259 -5.269 1.00 94.69 111 LEU A CA 1
ATOM 883 C C . LEU A 1 111 ? -2.372 -5.307 -6.633 1.00 94.69 111 LEU A C 1
ATOM 885 O O . LEU A 1 111 ? -3.153 -6.222 -6.906 1.00 94.69 111 LEU A O 1
ATOM 889 N N . PHE A 1 112 ? -1.998 -4.377 -7.505 1.00 92.75 112 PHE A N 1
ATOM 890 C CA . PHE A 1 112 ? -2.375 -4.352 -8.912 1.00 92.75 112 PHE A CA 1
ATOM 891 C C . PHE A 1 112 ? -1.133 -4.465 -9.791 1.00 92.75 112 PHE A C 1
ATOM 893 O O . PHE A 1 112 ? -0.110 -3.823 -9.541 1.00 92.75 112 PHE A O 1
ATOM 900 N N . LEU A 1 113 ? -1.238 -5.284 -10.836 1.00 90.06 113 LEU A N 1
ATOM 901 C CA . LEU A 1 113 ? -0.219 -5.391 -11.872 1.00 90.06 113 LEU A CA 1
ATOM 902 C C . LEU A 1 113 ? -0.675 -4.607 -13.097 1.00 90.06 113 LEU A C 1
ATOM 904 O O . LEU A 1 113 ? -1.631 -4.991 -13.775 1.00 90.06 113 LEU A O 1
ATOM 908 N N . PHE A 1 114 ? 0.035 -3.530 -13.410 1.00 81.19 114 PHE A N 1
ATOM 909 C CA . PHE A 1 114 ? -0.198 -2.793 -14.643 1.00 81.19 114 PHE A CA 1
ATOM 910 C C . PHE A 1 114 ? 0.522 -3.507 -15.791 1.00 81.19 114 PHE A C 1
ATOM 912 O O . PHE A 1 114 ? 1.729 -3.378 -15.996 1.00 81.19 114 PHE A O 1
ATOM 919 N N . SER A 1 115 ? -0.233 -4.338 -16.514 1.00 76.25 115 SER A N 1
ATOM 920 C CA . SER A 1 115 ? 0.249 -5.028 -17.716 1.00 76.25 115 SER A CA 1
ATOM 921 C C . SER A 1 115 ? 0.104 -4.164 -18.981 1.00 76.25 115 SER A C 1
ATOM 923 O O . SER A 1 115 ? -0.513 -3.097 -18.957 1.00 76.25 115 SER A O 1
ATOM 925 N N . ILE A 1 116 ? 0.741 -4.602 -20.073 1.00 59.81 116 ILE A N 1
ATOM 926 C CA . ILE A 1 116 ? 0.865 -3.882 -21.355 1.00 59.81 116 ILE A CA 1
ATOM 927 C C . ILE A 1 116 ? -0.204 -4.350 -22.339 1.00 59.81 116 ILE A C 1
ATOM 929 O O . ILE A 1 116 ? -0.344 -5.586 -22.471 1.00 59.81 116 ILE A O 1
#

pLDDT: mean 85.37, std 11.35, range [49.5, 97.44]